Protein AF-A0A7V5Q9L5-F1 (afdb_monomer_lite)

Sequence (165 aa):
MPVMIYGWPGRGAGRCRFNQEMNCSEQLILVLPEDIAMTKPRIFFTSDTHFGDPNIIRIRKRPFDSIAEMDAAMIANWNSVVKTTDRVYHLGDFAHRDCFNGAEYLEKLNGEIHLIIGNHDDILMETAGHLFASTKSLRELDWQGRRFVLCHYPMRDWPNAVRGA

pLDDT: mean 74.07, std 21.63, range [25.0, 95.88]

Foldseek 3Di:
DAAEDAADDPDPDPDPDDDDDDDLADFDFDWDDDDPDPPDATETETEQLAQPDPCCCVVSVHPDPDSVRSLVVVLVVQPVPAAQDHEYEYQENNYALPDLCLVVSLVSGHYQYEYQYDPSCPNVCVRPVVVHPYYHQWDWDQDPNHIYIGHHDDPVDDPCPPVDD

Structure (mmCIF, N/CA/C/O backbone):
data_AF-A0A7V5Q9L5-F1
#
_entry.id   AF-A0A7V5Q9L5-F1
#
loop_
_atom_site.group_PDB
_atom_site.id
_atom_site.type_symbol
_atom_site.label_atom_id
_atom_site.label_alt_id
_atom_site.label_comp_id
_atom_site.label_asym_id
_atom_site.label_entity_id
_atom_site.label_seq_id
_atom_site.pdbx_PDB_ins_code
_atom_site.Cartn_x
_atom_site.Cartn_y
_atom_site.Cartn_z
_atom_site.occupancy
_atom_site.B_iso_or_equiv
_atom_site.auth_seq_id
_atom_site.auth_comp_id
_atom_site.auth_asym_id
_atom_site.auth_atom_id
_atom_site.pdbx_PDB_model_num
ATOM 1 N N . MET A 1 1 ? -4.712 -7.735 26.393 1.00 43.25 1 MET A N 1
ATOM 2 C CA . MET A 1 1 ? -3.389 -7.869 25.741 1.00 43.25 1 MET A CA 1
ATOM 3 C C . MET A 1 1 ? -3.491 -7.328 24.319 1.00 43.25 1 MET A C 1
ATOM 5 O O . MET A 1 1 ? -4.548 -7.536 23.725 1.00 43.25 1 MET A O 1
ATOM 9 N N . PRO A 1 2 ? -2.482 -6.603 23.806 1.00 40.72 2 PRO A N 1
ATOM 10 C CA . PRO A 1 2 ? -2.518 -6.037 22.459 1.00 40.72 2 PRO A CA 1
ATOM 11 C C . PRO A 1 2 ? -2.407 -7.120 21.373 1.00 40.72 2 PRO A C 1
ATOM 13 O O . PRO A 1 2 ? -1.774 -8.154 21.584 1.00 40.72 2 PRO A O 1
ATOM 16 N N . VAL A 1 3 ? -3.031 -6.881 20.220 1.00 56.16 3 VAL A N 1
ATOM 17 C CA . VAL A 1 3 ? -2.927 -7.713 19.014 1.00 56.16 3 VAL A CA 1
ATOM 18 C C . VAL A 1 3 ? -1.863 -7.113 18.100 1.00 56.16 3 VAL A C 1
ATOM 20 O O . VAL A 1 3 ? -1.956 -5.956 17.698 1.00 56.16 3 VAL A O 1
ATOM 23 N N . MET A 1 4 ? -0.849 -7.903 17.773 1.00 53.12 4 MET A N 1
ATOM 24 C CA . MET A 1 4 ? 0.221 -7.492 16.867 1.00 53.12 4 MET A CA 1
ATOM 25 C C . MET A 1 4 ? -0.121 -7.897 15.434 1.00 53.12 4 MET A C 1
ATOM 27 O O . MET A 1 4 ? -0.439 -9.066 15.205 1.00 53.12 4 MET A O 1
ATOM 31 N N . ILE A 1 5 ? -0.024 -6.964 14.484 1.00 59.19 5 ILE A N 1
ATOM 32 C CA . ILE A 1 5 ? -0.163 -7.251 13.050 1.00 59.19 5 ILE A CA 1
ATOM 33 C C . ILE A 1 5 ? 1.136 -6.836 12.358 1.00 59.19 5 ILE A C 1
ATOM 35 O O . ILE A 1 5 ? 1.610 -5.714 12.549 1.00 59.19 5 ILE A O 1
ATOM 39 N N . TYR A 1 6 ? 1.705 -7.761 11.585 1.00 49.75 6 TYR A N 1
ATOM 40 C CA . TYR A 1 6 ? 2.960 -7.583 10.860 1.00 49.75 6 TYR A CA 1
ATOM 41 C C . TYR A 1 6 ? 2.749 -7.832 9.375 1.00 49.75 6 TYR A C 1
ATOM 43 O O . TYR A 1 6 ? 1.922 -8.677 9.029 1.00 49.75 6 TYR A O 1
ATOM 51 N N . GLY A 1 7 ? 3.503 -7.125 8.532 1.00 48.16 7 GLY A N 1
ATOM 52 C CA . GLY A 1 7 ? 3.449 -7.336 7.087 1.00 48.16 7 GLY A CA 1
ATOM 53 C C . GLY A 1 7 ? 4.187 -8.605 6.659 1.00 48.16 7 GLY A C 1
ATOM 54 O O . GLY A 1 7 ? 3.638 -9.467 5.976 1.00 48.16 7 GLY A O 1
ATOM 55 N N . TRP A 1 8 ? 5.389 -8.817 7.205 1.00 39.81 8 TRP A N 1
ATOM 56 C CA . TRP A 1 8 ? 6.216 -9.970 6.854 1.00 39.81 8 TRP A CA 1
ATOM 57 C C . TRP A 1 8 ? 6.149 -11.095 7.910 1.00 39.81 8 TRP A C 1
ATOM 59 O O . TRP A 1 8 ? 6.545 -10.897 9.064 1.00 39.81 8 TRP A O 1
ATOM 69 N N . PRO A 1 9 ? 5.729 -12.328 7.558 1.00 42.84 9 PRO A N 1
ATOM 70 C CA . PRO A 1 9 ? 5.977 -13.499 8.393 1.00 42.84 9 PRO A CA 1
ATOM 71 C C . PRO A 1 9 ? 7.446 -13.939 8.254 1.00 42.84 9 PRO A C 1
ATOM 73 O O . PRO A 1 9 ? 7.805 -14.677 7.334 1.00 42.84 9 PRO A O 1
ATOM 76 N N . GLY A 1 10 ? 8.320 -13.492 9.157 1.00 36.84 10 GLY A N 1
ATOM 77 C CA . GLY A 1 10 ? 9.705 -13.970 9.242 1.00 36.84 10 GLY A CA 1
ATOM 78 C C . GLY A 1 10 ? 9.812 -15.503 9.343 1.00 36.84 10 GLY A C 1
ATOM 79 O O . GLY A 1 10 ? 8.873 -16.195 9.761 1.00 36.84 10 GLY A O 1
ATOM 80 N N . ARG A 1 11 ? 10.972 -16.079 8.979 1.00 34.88 11 ARG A N 1
ATOM 81 C CA . ARG A 1 11 ? 11.217 -17.530 9.120 1.00 34.88 11 ARG A CA 1
ATOM 82 C C . ARG A 1 11 ? 11.156 -17.925 10.602 1.00 34.88 11 ARG A C 1
ATOM 84 O O . ARG A 1 11 ? 12.067 -17.631 11.363 1.00 34.88 11 ARG A O 1
ATOM 91 N N . GLY A 1 12 ? 10.097 -18.633 11.001 1.00 35.50 12 GLY A N 1
ATOM 92 C CA . GLY A 1 12 ? 9.946 -19.181 12.358 1.00 35.50 12 GLY A CA 1
ATOM 93 C C . GLY A 1 12 ? 9.056 -18.371 13.312 1.00 35.50 12 GLY A C 1
ATOM 94 O O . GLY A 1 12 ? 9.014 -18.672 14.509 1.00 35.50 12 GLY A O 1
ATOM 95 N N . ALA A 1 13 ? 8.308 -17.377 12.824 1.00 33.78 13 ALA A N 1
ATOM 96 C CA . ALA A 1 13 ? 7.214 -16.796 13.597 1.00 33.78 13 ALA A CA 1
ATOM 97 C C . ALA A 1 13 ? 6.028 -17.779 13.620 1.00 33.78 13 ALA A C 1
ATOM 99 O O . ALA A 1 13 ? 5.477 -18.147 12.582 1.00 33.78 13 ALA A O 1
ATOM 100 N N . GLY A 1 14 ? 5.666 -18.258 14.814 1.00 28.20 14 GLY A N 1
ATOM 101 C CA . GLY A 1 14 ? 4.512 -19.131 15.010 1.00 28.20 14 GLY A CA 1
ATOM 102 C C . GLY A 1 14 ? 3.253 -18.508 14.406 1.00 28.20 14 GLY A C 1
ATOM 103 O O . GLY A 1 14 ? 2.974 -17.331 14.626 1.00 28.20 14 GLY A O 1
ATOM 104 N N . ARG A 1 15 ? 2.511 -19.312 13.635 1.00 28.17 15 ARG A N 1
ATOM 105 C CA . ARG A 1 15 ? 1.234 -18.935 13.018 1.00 28.17 15 ARG A CA 1
ATOM 106 C C . ARG A 1 15 ? 0.301 -18.387 14.098 1.00 28.17 15 ARG A C 1
ATOM 108 O O . ARG A 1 15 ? -0.227 -19.164 14.895 1.00 28.17 15 ARG A O 1
ATOM 115 N N . CYS A 1 16 ? 0.053 -17.080 14.106 1.00 27.91 16 CYS A N 1
ATOM 116 C CA . CYS A 1 16 ? -1.167 -16.574 14.722 1.00 27.91 16 CYS A CA 1
ATOM 117 C C . CYS A 1 16 ? -2.323 -17.080 13.858 1.00 27.91 16 CYS A C 1
ATOM 119 O O . CYS A 1 16 ? -2.578 -16.565 12.774 1.00 27.91 16 CYS A O 1
ATOM 121 N N . ARG A 1 17 ? -2.952 -18.170 14.311 1.00 27.09 17 ARG A N 1
ATOM 122 C CA . ARG A 1 17 ? -4.163 -18.724 13.711 1.00 27.09 17 ARG A CA 1
ATOM 123 C C . ARG A 1 17 ? -5.287 -17.702 13.872 1.00 27.09 17 ARG A C 1
ATOM 125 O O . ARG A 1 17 ? -5.889 -17.615 14.935 1.00 27.09 17 ARG A O 1
ATOM 132 N N . PHE A 1 18 ? -5.580 -16.975 12.805 1.00 30.48 18 PHE A N 1
ATOM 133 C CA . PHE A 1 18 ? -6.925 -16.501 12.508 1.00 30.48 18 PHE A CA 1
ATOM 134 C C . PHE A 1 18 ? -7.288 -17.088 11.138 1.00 30.48 18 PHE A C 1
ATOM 136 O O . PHE A 1 18 ? -6.470 -17.065 10.225 1.00 30.48 18 PHE A O 1
ATOM 143 N N . ASN A 1 19 ? -8.439 -17.764 11.074 1.00 25.72 19 ASN A N 1
ATOM 144 C CA . ASN A 1 19 ? -8.885 -18.665 10.004 1.00 25.72 19 ASN A CA 1
ATOM 145 C C . ASN A 1 19 ? -8.623 -18.160 8.571 1.00 25.72 19 ASN A C 1
ATOM 147 O O . ASN A 1 19 ? -9.413 -17.385 8.052 1.00 25.72 19 ASN A O 1
ATOM 151 N N . GLN A 1 20 ? -7.568 -18.658 7.928 1.00 26.45 20 GLN A N 1
ATOM 152 C CA . GLN A 1 20 ? -7.553 -19.414 6.664 1.00 26.45 20 GLN A CA 1
ATOM 153 C C . GLN A 1 20 ? -6.095 -19.577 6.213 1.00 26.45 20 GLN A C 1
ATOM 155 O O . GLN A 1 20 ? -5.201 -18.835 6.618 1.00 26.45 20 GLN A O 1
ATOM 160 N N . GLU A 1 21 ? -5.827 -20.649 5.481 1.00 25.00 21 GLU A N 1
ATOM 161 C CA . GLU A 1 21 ? -4.492 -21.034 5.035 1.00 25.00 21 GLU A CA 1
ATOM 162 C C . GLU A 1 21 ? -3.915 -19.962 4.098 1.00 25.00 21 GLU A C 1
ATOM 164 O O . GLU A 1 21 ? -4.547 -19.580 3.122 1.00 25.00 21 GLU A O 1
ATOM 169 N N . MET A 1 22 ? -2.715 -19.453 4.403 1.00 35.06 22 MET A N 1
ATOM 170 C CA . MET A 1 22 ? -2.010 -18.499 3.543 1.00 35.06 22 MET A CA 1
ATOM 171 C C . MET A 1 22 ? -1.623 -19.176 2.223 1.00 35.06 22 MET A C 1
ATOM 173 O O . MET A 1 22 ? -0.592 -19.849 2.159 1.00 35.06 22 MET A O 1
ATOM 177 N N . ASN A 1 23 ? -2.409 -18.965 1.171 1.00 27.20 23 ASN A N 1
ATOM 178 C CA . ASN A 1 23 ? -1.967 -19.189 -0.198 1.00 27.20 23 ASN A CA 1
ATOM 179 C C . ASN A 1 23 ? -1.511 -17.861 -0.808 1.00 27.20 23 ASN A C 1
ATOM 181 O O . ASN A 1 23 ? -2.179 -16.839 -0.710 1.00 27.20 23 ASN A O 1
ATOM 185 N N . CYS A 1 24 ? -0.351 -17.890 -1.466 1.00 35.25 24 CYS A N 1
ATOM 186 C CA . CYS A 1 24 ? 0.328 -16.734 -2.069 1.00 35.25 24 CYS A CA 1
ATOM 187 C C . CYS A 1 24 ? -0.451 -16.075 -3.236 1.00 35.25 24 CYS A C 1
ATOM 189 O O . CYS A 1 24 ? 0.031 -15.127 -3.851 1.00 35.25 24 CYS A O 1
ATOM 191 N N . SER A 1 25 ? -1.641 -16.595 -3.544 1.00 32.69 25 SER A N 1
ATOM 192 C CA . SER A 1 25 ? -2.570 -16.156 -4.585 1.00 32.69 25 SER A CA 1
ATOM 193 C C . SER A 1 25 ? -3.676 -15.223 -4.081 1.00 32.69 25 SER A C 1
ATOM 195 O O . SER A 1 25 ? -4.381 -14.647 -4.901 1.00 32.69 25 SER A O 1
ATOM 197 N N . GLU A 1 26 ? -3.848 -15.067 -2.767 1.00 36.44 26 GLU A N 1
ATOM 198 C CA . GLU A 1 26 ? -4.943 -14.286 -2.187 1.00 36.44 26 GLU A CA 1
ATOM 199 C C . GLU A 1 26 ? -4.365 -13.200 -1.275 1.00 36.44 26 GLU A C 1
ATOM 201 O O . GLU A 1 26 ? -3.768 -13.480 -0.235 1.00 36.44 26 GLU A O 1
ATOM 206 N N . GLN A 1 27 ? -4.496 -11.934 -1.680 1.00 45.12 27 GLN A N 1
ATOM 207 C CA . GLN A 1 27 ? -4.196 -10.814 -0.793 1.00 45.12 27 GLN A CA 1
ATOM 208 C C . GLN A 1 27 ? -5.185 -10.841 0.371 1.00 45.12 27 GLN A C 1
ATOM 210 O O . GLN A 1 27 ? -6.388 -10.661 0.185 1.00 45.12 27 GLN A O 1
ATOM 215 N N . LEU A 1 28 ? -4.677 -11.078 1.578 1.00 42.84 28 LEU A N 1
ATOM 216 C CA . LEU A 1 28 ? -5.506 -11.137 2.769 1.00 42.84 28 LEU A CA 1
ATOM 217 C C . LEU A 1 28 ? -5.887 -9.709 3.178 1.00 42.84 28 LEU A C 1
ATOM 219 O O . LEU A 1 28 ? -5.085 -8.972 3.749 1.00 42.84 28 LEU A O 1
ATOM 223 N N . ILE A 1 29 ? -7.119 -9.314 2.880 1.00 46.94 29 ILE A N 1
ATOM 224 C CA . ILE A 1 29 ? -7.750 -8.156 3.503 1.00 46.94 29 ILE A CA 1
ATOM 225 C C . ILE A 1 29 ? -8.364 -8.651 4.814 1.00 46.94 29 ILE A C 1
ATOM 227 O O . ILE A 1 29 ? -9.403 -9.313 4.825 1.00 46.94 29 ILE A O 1
ATOM 231 N N . LEU A 1 30 ? -7.702 -8.370 5.938 1.00 50.09 30 LEU A N 1
ATOM 232 C CA . LEU A 1 30 ? -8.224 -8.752 7.250 1.00 50.09 30 LEU A CA 1
ATOM 233 C C . LEU A 1 30 ? -9.397 -7.843 7.631 1.00 50.09 30 LEU A C 1
ATOM 235 O O . LEU A 1 30 ? -9.211 -6.655 7.891 1.00 50.09 30 LEU A O 1
ATOM 239 N N . VAL A 1 31 ? -10.596 -8.425 7.694 1.00 49.81 31 VAL A N 1
ATOM 240 C CA . VAL A 1 31 ? -11.799 -7.806 8.264 1.00 49.81 31 VAL A CA 1
ATOM 241 C C . VAL A 1 31 ? -11.912 -8.234 9.721 1.00 49.81 31 VAL A C 1
ATOM 243 O O . VAL A 1 31 ? -12.037 -9.423 10.011 1.00 49.81 31 VAL A O 1
ATOM 246 N N . LEU A 1 32 ? -11.900 -7.281 10.652 1.00 52.03 32 LEU A N 1
ATOM 247 C CA . LEU A 1 32 ? -12.317 -7.557 12.028 1.00 52.03 32 LEU A CA 1
ATOM 248 C C . LEU A 1 32 ? -13.852 -7.691 12.043 1.00 52.03 32 LEU A C 1
ATOM 250 O O . LEU A 1 32 ? -14.525 -6.749 11.615 1.00 52.03 32 LEU A O 1
ATOM 254 N N . PRO A 1 33 ? -14.421 -8.843 12.448 1.00 49.09 33 PRO A N 1
ATOM 255 C CA . PRO A 1 33 ? -15.844 -9.079 12.278 1.00 49.09 33 PRO A CA 1
ATOM 256 C C . PRO A 1 33 ? -16.692 -8.365 13.341 1.00 49.09 33 PRO A C 1
ATOM 258 O O . PRO A 1 33 ? -16.288 -8.210 14.491 1.00 49.09 33 PRO A O 1
ATOM 261 N N . GLU A 1 34 ? -17.910 -8.046 12.890 1.00 53.06 34 GLU A N 1
ATOM 262 C CA . GLU A 1 34 ? -19.138 -7.714 13.629 1.00 53.06 34 GLU A CA 1
ATOM 263 C C . GLU A 1 34 ? -19.379 -6.236 13.991 1.00 53.06 34 GLU A C 1
ATOM 265 O O . GLU A 1 34 ? -19.281 -5.817 15.137 1.00 53.06 34 GLU A O 1
ATOM 270 N N . ASP A 1 35 ? -19.838 -5.470 12.995 1.00 44.91 35 ASP A N 1
ATOM 271 C CA . ASP A 1 35 ? -20.868 -4.443 13.192 1.00 44.91 35 ASP A CA 1
ATOM 272 C C . ASP A 1 35 ? -22.011 -4.744 12.200 1.00 44.91 35 ASP A C 1
ATOM 274 O O . ASP A 1 35 ? -21.888 -4.539 10.993 1.00 44.91 35 ASP A O 1
ATOM 278 N N . ILE A 1 36 ? -23.145 -5.238 12.712 1.00 50.50 36 ILE A N 1
ATOM 279 C CA . ILE A 1 36 ? -24.389 -5.552 11.967 1.00 50.50 36 ILE A CA 1
ATOM 280 C C . ILE A 1 36 ? -25.108 -4.268 11.471 1.00 50.50 36 ILE A C 1
ATOM 282 O O . ILE A 1 36 ? -26.246 -4.285 11.013 1.00 50.50 36 ILE A O 1
ATOM 286 N N . ALA A 1 37 ? -24.421 -3.127 11.460 1.00 47.50 37 ALA A N 1
ATOM 287 C CA . ALA A 1 37 ? -24.871 -1.919 10.788 1.00 47.50 37 ALA A CA 1
ATOM 288 C C . ALA A 1 37 ? -23.819 -1.505 9.754 1.00 47.50 37 ALA A C 1
ATOM 290 O O . ALA A 1 37 ? -22.740 -1.033 10.102 1.00 47.50 37 ALA A O 1
ATOM 291 N N . MET A 1 38 ? -24.157 -1.638 8.468 1.00 52.75 38 MET A N 1
ATOM 292 C CA . MET A 1 38 ? -23.347 -1.239 7.303 1.00 52.75 38 MET A CA 1
ATOM 293 C C . MET A 1 38 ? -23.050 0.281 7.211 1.00 52.75 38 MET A C 1
ATOM 295 O O . MET A 1 38 ? -22.782 0.790 6.123 1.00 52.75 38 MET A O 1
ATOM 299 N N . THR A 1 39 ? -23.125 1.021 8.319 1.00 57.91 39 THR A N 1
ATOM 300 C CA . THR A 1 39 ? -23.036 2.486 8.395 1.00 57.91 39 THR A CA 1
ATOM 301 C C . THR A 1 39 ? -21.755 2.999 9.049 1.00 57.91 39 THR A C 1
ATOM 303 O O . THR A 1 39 ? -21.507 4.203 9.000 1.00 57.91 39 THR A O 1
ATOM 306 N N . LYS A 1 40 ? -20.923 2.131 9.642 1.00 67.00 40 LYS A N 1
ATOM 307 C CA . LYS A 1 40 ? -19.630 2.534 10.212 1.00 67.00 40 LYS A CA 1
ATOM 308 C C . LYS A 1 40 ? -18.459 2.176 9.287 1.00 67.00 40 LYS A C 1
ATOM 310 O O . LYS A 1 40 ? -18.436 1.060 8.766 1.00 67.00 40 LYS A O 1
ATOM 315 N N . PRO A 1 41 ? -17.481 3.087 9.119 1.00 76.56 41 PRO A N 1
ATOM 316 C CA . PRO A 1 41 ? -16.214 2.794 8.456 1.00 76.56 41 PRO A CA 1
ATOM 317 C C . PRO A 1 41 ? -15.540 1.555 9.042 1.00 76.56 41 PRO A C 1
ATOM 319 O O . PRO A 1 41 ? -15.337 1.477 10.258 1.00 76.56 41 PRO A O 1
ATOM 322 N N . ARG A 1 42 ? -15.176 0.599 8.186 1.00 86.88 42 ARG A N 1
ATOM 323 C CA . ARG A 1 42 ? -14.399 -0.579 8.587 1.00 86.88 42 ARG A CA 1
ATOM 324 C C . ARG A 1 42 ? -12.908 -0.262 8.578 1.00 86.88 42 ARG A C 1
ATOM 326 O O . ARG A 1 42 ? -12.460 0.648 7.882 1.00 86.88 42 ARG A O 1
ATOM 333 N N . ILE A 1 43 ? -12.151 -1.037 9.352 1.00 87.50 43 ILE A N 1
ATOM 334 C CA . ILE A 1 43 ? -10.689 -1.013 9.334 1.00 87.50 43 ILE A CA 1
ATOM 335 C C . ILE A 1 43 ? -10.185 -2.299 8.695 1.00 87.50 43 ILE A C 1
ATOM 337 O O . ILE A 1 43 ? -10.577 -3.394 9.102 1.00 87.50 43 ILE A O 1
ATOM 341 N N . PHE A 1 44 ? -9.290 -2.134 7.730 1.00 87.69 44 PHE A N 1
ATOM 342 C CA . PHE A 1 44 ? -8.606 -3.208 7.037 1.00 87.69 44 PHE A CA 1
ATOM 343 C C . PHE A 1 44 ? -7.103 -3.149 7.273 1.00 87.69 44 PHE A C 1
ATOM 345 O O . PHE A 1 44 ? -6.524 -2.073 7.437 1.00 87.69 44 PHE A O 1
ATOM 352 N N . PHE A 1 45 ? -6.475 -4.319 7.237 1.00 88.19 45 PHE A N 1
ATOM 353 C CA . PHE A 1 45 ? -5.026 -4.467 7.294 1.00 88.19 45 PHE A CA 1
ATOM 354 C C . PHE A 1 45 ? -4.566 -5.313 6.115 1.00 88.19 45 PHE A C 1
ATOM 356 O O . PHE A 1 45 ? -5.191 -6.329 5.804 1.00 88.19 45 PHE A O 1
ATOM 363 N N . THR A 1 46 ? -3.484 -4.887 5.475 1.00 88.12 46 THR A N 1
ATOM 364 C CA . THR A 1 46 ? -2.831 -5.598 4.371 1.00 88.12 46 THR A CA 1
ATOM 365 C C . THR A 1 46 ? -1.366 -5.166 4.294 1.00 88.12 46 THR A C 1
ATOM 367 O O . THR A 1 46 ? -0.968 -4.256 5.021 1.00 88.12 46 THR A O 1
ATOM 370 N N . SER A 1 47 ? -0.543 -5.818 3.481 1.00 86.75 47 SER A N 1
ATOM 371 C CA . SER A 1 47 ? 0.890 -5.530 3.368 1.00 86.75 47 SER A CA 1
ATOM 372 C C . SER A 1 47 ? 1.480 -6.144 2.101 1.00 86.75 47 SER A C 1
ATOM 374 O O . SER A 1 47 ? 0.829 -6.975 1.462 1.00 86.75 47 SER A O 1
ATOM 376 N N . ASP A 1 48 ? 2.719 -5.765 1.770 1.00 86.06 48 ASP A N 1
ATOM 377 C CA . ASP A 1 48 ? 3.548 -6.437 0.761 1.00 86.06 48 ASP A CA 1
ATOM 378 C C . ASP A 1 48 ? 2.834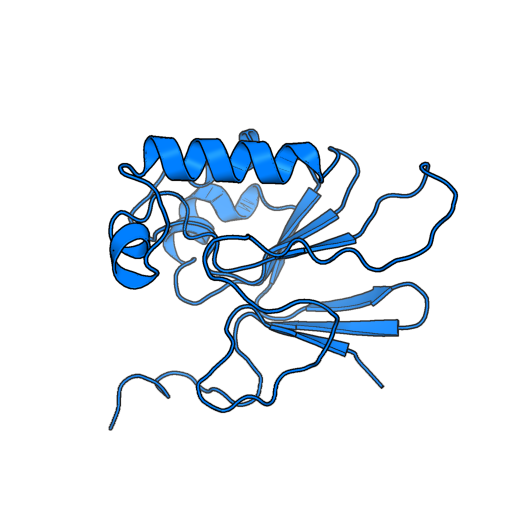 -6.593 -0.599 1.00 86.06 48 ASP A C 1
ATOM 380 O O . ASP A 1 48 ? 2.944 -7.616 -1.294 1.00 86.06 48 ASP A O 1
ATOM 384 N N . THR A 1 49 ? 2.056 -5.577 -0.999 1.00 87.38 49 THR A N 1
ATOM 385 C CA . THR A 1 49 ? 1.396 -5.543 -2.310 1.00 87.38 49 THR A CA 1
ATOM 386 C C . THR A 1 49 ? 2.436 -5.621 -3.423 1.00 87.38 49 THR A C 1
ATOM 388 O O . THR A 1 49 ? 2.244 -6.398 -4.365 1.00 87.38 49 THR A O 1
ATOM 391 N N . HIS A 1 50 ? 3.563 -4.911 -3.273 1.00 88.56 50 HIS A N 1
ATOM 392 C CA . HIS A 1 50 ? 4.626 -4.807 -4.276 1.00 88.56 50 HIS A CA 1
ATOM 393 C C . HIS A 1 50 ? 4.075 -4.460 -5.671 1.00 88.56 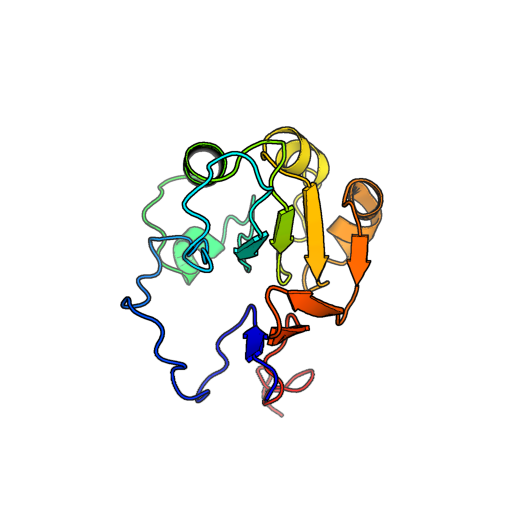50 HIS A C 1
ATOM 395 O O . HIS A 1 50 ? 4.387 -5.127 -6.661 1.00 88.56 50 HIS A O 1
ATOM 401 N N . PHE A 1 51 ? 3.216 -3.438 -5.751 1.00 89.31 51 PHE A N 1
ATOM 402 C CA . PHE A 1 51 ? 2.686 -2.962 -7.030 1.00 89.31 51 PHE A CA 1
ATOM 403 C C . PHE A 1 51 ? 3.819 -2.597 -7.989 1.00 89.31 51 PHE A C 1
ATOM 405 O O . PHE A 1 51 ? 4.807 -1.972 -7.589 1.00 89.31 51 PHE A O 1
ATOM 412 N N . GLY A 1 52 ? 3.688 -2.993 -9.253 1.00 87.69 52 GLY A N 1
ATOM 413 C CA . GLY A 1 52 ? 4.701 -2.694 -10.260 1.00 87.69 52 GLY A CA 1
ATOM 414 C C . GLY A 1 52 ? 5.997 -3.515 -10.163 1.00 87.69 52 GLY A C 1
ATOM 415 O O . GLY A 1 52 ? 6.945 -3.200 -10.877 1.00 87.69 52 GLY A O 1
ATOM 416 N N . ASP A 1 53 ? 6.087 -4.540 -9.302 1.00 87.56 53 ASP A N 1
ATOM 417 C CA . ASP A 1 53 ? 7.297 -5.366 -9.175 1.00 87.56 53 ASP A CA 1
ATOM 418 C C . ASP A 1 53 ? 7.335 -6.495 -10.236 1.00 87.56 53 ASP A C 1
ATOM 420 O O . ASP A 1 53 ? 6.574 -7.462 -10.133 1.00 87.56 53 ASP A O 1
ATOM 424 N N . PRO A 1 54 ? 8.241 -6.460 -11.236 1.00 82.94 54 PRO A N 1
ATOM 425 C CA . PRO A 1 54 ? 8.377 -7.541 -12.219 1.00 82.94 54 PRO A CA 1
ATOM 426 C C . PRO A 1 54 ? 8.857 -8.861 -11.604 1.00 82.94 54 PRO A C 1
ATOM 428 O O . PRO A 1 54 ? 8.562 -9.947 -12.107 1.00 82.94 54 PRO A O 1
ATOM 431 N N . ASN A 1 55 ? 9.644 -8.789 -10.533 1.00 84.56 55 ASN A N 1
ATOM 432 C CA . ASN A 1 55 ? 10.267 -9.951 -9.921 1.00 84.56 55 ASN A CA 1
ATOM 433 C C . ASN A 1 55 ? 9.308 -10.684 -8.985 1.00 84.56 55 ASN A C 1
ATOM 435 O O . ASN A 1 55 ? 9.454 -11.901 -8.821 1.00 84.56 55 ASN A O 1
ATOM 439 N N . ILE A 1 56 ? 8.325 -9.990 -8.398 1.00 83.69 56 ILE A N 1
ATOM 440 C CA . ILE A 1 56 ? 7.417 -10.589 -7.413 1.00 83.69 56 ILE A CA 1
ATOM 441 C C . ILE A 1 56 ? 6.580 -11.719 -8.014 1.00 83.69 56 ILE A C 1
ATOM 443 O O . ILE A 1 56 ? 6.379 -12.732 -7.345 1.00 83.69 56 ILE A O 1
ATOM 447 N N . ILE A 1 57 ? 6.183 -11.608 -9.288 1.00 80.31 57 ILE A N 1
ATOM 448 C CA . ILE A 1 57 ? 5.444 -12.656 -10.008 1.00 80.31 57 ILE A CA 1
ATOM 449 C C . ILE A 1 57 ? 6.221 -13.973 -9.952 1.00 80.31 57 ILE A C 1
ATOM 451 O O . ILE A 1 57 ? 5.701 -14.994 -9.504 1.00 80.31 57 ILE A O 1
ATOM 455 N N . ARG A 1 58 ? 7.511 -13.937 -10.300 1.00 81.94 58 ARG A N 1
ATOM 456 C CA . ARG A 1 58 ? 8.383 -15.118 -10.293 1.00 81.94 58 ARG A CA 1
ATOM 457 C C . ARG A 1 58 ? 8.745 -15.572 -8.879 1.00 81.94 58 ARG A C 1
ATOM 459 O O . ARG A 1 58 ? 8.677 -16.762 -8.584 1.00 81.94 58 ARG A O 1
ATOM 466 N N . ILE A 1 59 ? 9.160 -14.646 -8.011 1.00 79.31 59 ILE A N 1
ATOM 467 C CA . ILE A 1 59 ? 9.678 -14.961 -6.667 1.00 79.31 59 ILE A CA 1
ATOM 468 C C . ILE A 1 59 ? 8.574 -15.535 -5.776 1.00 79.31 59 ILE A C 1
ATOM 470 O O . ILE A 1 59 ? 8.810 -16.483 -5.026 1.00 79.31 59 ILE A O 1
ATOM 474 N N . ARG A 1 60 ? 7.366 -14.974 -5.861 1.00 75.00 60 ARG A N 1
ATOM 475 C CA . ARG A 1 60 ? 6.203 -15.394 -5.070 1.00 75.00 60 ARG A CA 1
ATOM 476 C C . ARG A 1 60 ? 5.283 -16.356 -5.816 1.00 75.00 60 ARG A C 1
ATOM 478 O O . ARG A 1 60 ? 4.325 -16.834 -5.224 1.00 75.00 60 ARG A O 1
ATOM 485 N N . LYS A 1 61 ? 5.606 -16.693 -7.071 1.00 80.25 61 LYS A N 1
ATOM 486 C CA . LYS A 1 61 ? 4.801 -17.565 -7.939 1.00 80.25 61 LYS A CA 1
ATOM 487 C C . LYS A 1 61 ? 3.353 -17.074 -8.051 1.00 80.25 61 LYS A C 1
ATOM 489 O O . LYS A 1 61 ? 2.420 -17.869 -7.937 1.00 80.25 61 LYS A O 1
ATOM 494 N N . ARG A 1 62 ? 3.167 -15.760 -8.222 1.00 79.88 62 ARG A N 1
ATOM 495 C CA . ARG A 1 62 ? 1.830 -15.197 -8.448 1.00 79.88 62 ARG A CA 1
ATOM 496 C C . ARG A 1 62 ? 1.333 -15.658 -9.828 1.00 79.88 62 ARG A C 1
ATOM 498 O O . ARG A 1 62 ? 2.140 -15.705 -10.756 1.00 79.88 62 ARG A O 1
ATOM 505 N N . PRO A 1 63 ? 0.048 -16.009 -9.975 1.00 85.88 63 PRO A N 1
ATOM 506 C CA . PRO A 1 63 ? -0.491 -16.589 -11.203 1.00 85.88 63 PRO A CA 1
ATOM 507 C C . PRO A 1 63 ? -0.834 -15.502 -12.238 1.00 85.88 63 PRO A C 1
ATOM 509 O O . PRO A 1 63 ? -1.982 -15.391 -12.647 1.00 85.88 63 PRO A O 1
ATOM 512 N N . PHE A 1 64 ? 0.145 -14.678 -12.616 1.00 85.44 64 PHE A N 1
ATOM 513 C CA . PHE A 1 64 ? -0.026 -13.605 -13.599 1.00 85.44 64 PHE A CA 1
ATOM 514 C C . PHE A 1 64 ? 1.087 -13.661 -14.634 1.00 85.44 64 PHE A C 1
ATOM 516 O O . PHE A 1 64 ? 2.242 -13.910 -14.285 1.00 85.44 64 PHE A O 1
ATOM 523 N N . ASP A 1 65 ? 0.752 -13.372 -15.887 1.00 85.69 65 ASP A N 1
ATOM 524 C CA . ASP A 1 65 ? 1.725 -13.378 -16.980 1.00 85.69 65 ASP A CA 1
ATOM 525 C C . ASP A 1 65 ? 2.404 -12.010 -17.146 1.00 85.69 65 ASP A C 1
ATOM 527 O O . ASP A 1 65 ? 3.474 -11.899 -17.749 1.00 85.69 65 ASP A O 1
ATOM 531 N N . SER A 1 66 ? 1.808 -10.950 -16.587 1.00 89.62 66 SER A N 1
ATOM 532 C CA . SER A 1 66 ? 2.349 -9.591 -16.648 1.00 89.62 66 SER A CA 1
ATOM 533 C C . SER A 1 66 ? 2.062 -8.761 -15.395 1.00 89.62 66 SER A C 1
ATOM 535 O O . SER A 1 66 ? 1.118 -9.013 -14.648 1.00 89.62 66 SER A O 1
ATOM 537 N N . ILE A 1 67 ? 2.865 -7.711 -15.200 1.00 90.19 67 ILE A N 1
ATOM 538 C CA . ILE A 1 67 ? 2.675 -6.720 -14.130 1.00 90.19 6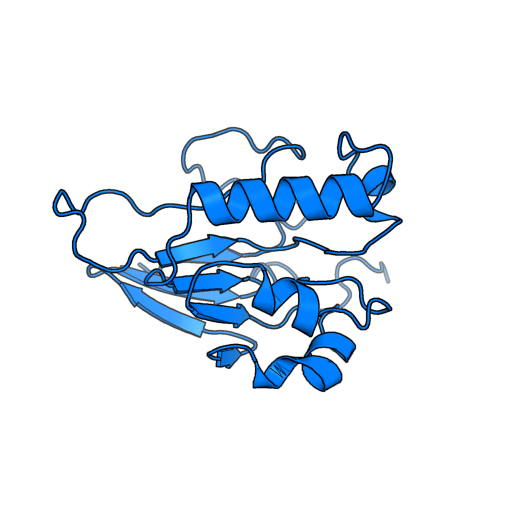7 ILE A CA 1
ATOM 539 C C . ILE A 1 67 ? 1.339 -5.993 -14.295 1.00 90.19 67 ILE A C 1
ATOM 541 O O . ILE A 1 67 ? 0.617 -5.813 -13.325 1.00 90.19 67 ILE A O 1
ATOM 545 N N . ALA A 1 68 ? 0.991 -5.609 -15.526 1.00 90.88 68 ALA A N 1
ATOM 546 C CA . ALA A 1 68 ? -0.246 -4.884 -15.802 1.00 90.88 68 ALA A CA 1
ATOM 547 C C . ALA A 1 68 ? -1.488 -5.709 -15.426 1.00 90.88 68 ALA A C 1
ATOM 549 O O . ALA A 1 68 ? -2.427 -5.174 -14.841 1.00 90.88 68 ALA A O 1
ATOM 550 N N . GLU A 1 69 ? -1.474 -7.010 -15.727 1.00 89.12 69 GLU A N 1
ATOM 551 C CA . GLU A 1 69 ? -2.533 -7.941 -15.330 1.00 89.12 69 GLU A CA 1
ATOM 552 C C . GLU A 1 69 ? -2.601 -8.101 -13.807 1.00 89.12 69 GLU A C 1
ATOM 554 O O . GLU A 1 69 ? -3.677 -7.968 -13.223 1.00 89.12 69 GLU A O 1
ATOM 559 N N . MET A 1 70 ? -1.451 -8.328 -13.163 1.00 89.62 70 MET A N 1
ATOM 560 C CA . MET A 1 70 ? -1.350 -8.455 -11.709 1.00 89.62 70 MET A CA 1
ATOM 561 C C . MET A 1 70 ? -1.908 -7.217 -11.001 1.00 89.62 70 MET A C 1
ATOM 563 O O . MET A 1 70 ? -2.783 -7.335 -10.143 1.00 89.62 70 MET A O 1
ATOM 567 N N . ASP A 1 71 ? -1.424 -6.032 -11.369 1.00 90.69 71 ASP A N 1
ATOM 568 C CA . ASP A 1 71 ? -1.817 -4.774 -10.745 1.00 90.69 71 ASP A CA 1
ATOM 569 C C . ASP A 1 71 ? -3.318 -4.515 -10.938 1.00 90.69 71 ASP A C 1
ATOM 571 O O . ASP A 1 71 ? -4.011 -4.165 -9.981 1.00 90.69 71 ASP A O 1
ATOM 575 N N . ALA A 1 72 ? -3.850 -4.743 -12.145 1.00 91.38 72 ALA A N 1
ATOM 576 C CA . ALA A 1 72 ? -5.275 -4.578 -12.427 1.00 91.38 72 ALA A CA 1
ATOM 577 C C . ALA A 1 72 ? -6.145 -5.532 -11.593 1.00 91.38 72 ALA A C 1
ATOM 579 O O . ALA A 1 72 ? -7.151 -5.104 -11.020 1.00 91.38 72 ALA A O 1
ATOM 580 N N . ALA A 1 73 ? -5.749 -6.803 -11.482 1.00 89.12 73 ALA A N 1
ATOM 581 C CA . ALA A 1 73 ? -6.459 -7.793 -10.678 1.00 89.12 73 ALA A CA 1
ATOM 582 C C . ALA A 1 73 ? -6.427 -7.443 -9.181 1.00 89.12 73 ALA A C 1
ATOM 584 O O . ALA A 1 73 ? -7.455 -7.500 -8.506 1.00 89.12 73 ALA A O 1
ATOM 585 N N . MET A 1 74 ? -5.271 -7.025 -8.661 1.00 89.75 74 MET A N 1
ATOM 586 C CA . MET A 1 74 ? -5.115 -6.610 -7.264 1.00 89.75 74 MET A CA 1
ATOM 587 C C . MET A 1 74 ? -5.956 -5.367 -6.935 1.00 89.75 74 MET A C 1
ATOM 589 O O . MET A 1 74 ? -6.643 -5.348 -5.913 1.00 89.75 74 MET A O 1
ATOM 593 N N . ILE A 1 75 ? -5.975 -4.359 -7.816 1.00 91.81 75 ILE A N 1
ATOM 594 C CA . ILE A 1 75 ? -6.823 -3.163 -7.664 1.00 91.81 75 ILE A CA 1
ATOM 595 C C . ILE A 1 75 ? -8.310 -3.544 -7.676 1.00 91.81 75 ILE A C 1
ATOM 597 O O . ILE A 1 75 ? -9.075 -3.080 -6.829 1.00 91.81 75 ILE A O 1
ATOM 601 N N . ALA A 1 76 ? -8.734 -4.404 -8.608 1.00 88.44 76 ALA A N 1
ATOM 602 C CA . ALA A 1 76 ? -10.121 -4.857 -8.686 1.00 88.44 76 ALA A CA 1
ATOM 603 C C . ALA A 1 76 ? -10.547 -5.599 -7.408 1.00 88.44 76 ALA A C 1
ATOM 605 O O . ALA A 1 76 ? -11.605 -5.310 -6.844 1.00 88.44 76 ALA A O 1
ATOM 606 N N . ASN A 1 77 ? -9.693 -6.496 -6.909 1.00 86.00 77 ASN A N 1
ATOM 607 C CA . ASN A 1 77 ? -9.933 -7.229 -5.669 1.00 86.00 77 ASN A CA 1
ATOM 608 C C . ASN A 1 77 ? -10.040 -6.283 -4.469 1.00 86.00 77 ASN A C 1
ATOM 610 O O . ASN A 1 77 ? -11.001 -6.380 -3.704 1.00 86.00 77 ASN A O 1
ATOM 614 N N . TRP A 1 78 ? -9.120 -5.324 -4.343 1.00 92.25 78 TRP A N 1
ATOM 615 C CA . TRP A 1 78 ? -9.167 -4.301 -3.300 1.00 92.25 78 TRP A CA 1
ATOM 616 C C . TRP A 1 78 ? -10.493 -3.538 -3.317 1.00 92.25 78 TRP A C 1
ATOM 618 O O . TRP A 1 78 ? -11.201 -3.478 -2.309 1.00 92.25 78 TRP A O 1
ATOM 628 N N . ASN A 1 79 ? -10.869 -3.004 -4.478 1.00 92.25 79 ASN A N 1
ATOM 629 C CA . ASN A 1 79 ? -12.057 -2.166 -4.624 1.00 92.25 79 ASN A CA 1
ATOM 630 C C . ASN A 1 79 ? -13.373 -2.946 -4.502 1.00 92.25 79 ASN A C 1
ATOM 632 O O . ASN A 1 79 ? -14.402 -2.345 -4.195 1.00 92.25 79 ASN A O 1
ATOM 636 N N . SER A 1 80 ? -13.356 -4.270 -4.692 1.00 88.88 80 SER A N 1
ATOM 637 C CA . SER A 1 80 ? -14.523 -5.127 -4.448 1.00 88.88 80 SER A CA 1
ATOM 638 C C . SER A 1 80 ? -14.877 -5.254 -2.959 1.00 88.88 80 SER A C 1
ATOM 640 O O . SER A 1 80 ? -16.029 -5.520 -2.614 1.00 88.88 80 SER A O 1
ATOM 642 N N . VAL A 1 81 ? -13.901 -5.030 -2.068 1.00 87.25 81 VAL A N 1
ATOM 643 C CA . VAL A 1 81 ? -14.049 -5.211 -0.616 1.00 87.25 81 VAL A CA 1
ATOM 644 C C . VAL A 1 81 ? -14.039 -3.879 0.133 1.00 87.25 81 VAL A C 1
ATOM 646 O O . VAL A 1 81 ? -14.852 -3.685 1.046 1.00 87.25 81 VAL A O 1
ATOM 649 N N . VAL A 1 82 ? -13.127 -2.974 -0.229 1.00 88.75 82 VAL A N 1
ATOM 650 C CA . VAL A 1 82 ? -12.886 -1.701 0.459 1.00 88.75 82 VAL A CA 1
ATOM 651 C C . VAL A 1 82 ? -13.752 -0.604 -0.151 1.00 88.75 82 VAL A C 1
ATOM 653 O O . VAL A 1 82 ? -13.724 -0.363 -1.359 1.00 88.75 82 VAL A O 1
ATOM 656 N N . LYS A 1 83 ? -14.525 0.085 0.692 1.00 90.31 83 LYS A N 1
ATOM 657 C CA . LYS A 1 83 ? -15.295 1.269 0.291 1.00 90.31 83 LYS A CA 1
ATOM 658 C C . LYS A 1 83 ? -14.459 2.530 0.475 1.00 90.31 83 LYS A C 1
ATOM 660 O O . LYS A 1 83 ? -13.559 2.572 1.305 1.00 90.31 83 LYS A O 1
ATOM 665 N N . THR A 1 84 ? -14.820 3.599 -0.226 1.00 93.25 84 THR A N 1
ATOM 666 C CA . THR A 1 84 ? -14.141 4.905 -0.129 1.00 93.25 84 THR A CA 1
ATOM 667 C C . THR A 1 84 ? -14.153 5.511 1.277 1.00 93.25 84 THR A C 1
ATOM 669 O O . THR A 1 84 ? -13.284 6.310 1.601 1.00 93.25 84 THR A O 1
ATOM 672 N N . THR A 1 85 ? -15.108 5.123 2.125 1.00 90.88 85 THR A N 1
ATOM 673 C CA . THR A 1 85 ? -15.210 5.565 3.524 1.00 90.88 85 THR A CA 1
ATOM 674 C C . THR A 1 85 ? -14.426 4.700 4.509 1.00 90.88 85 THR A C 1
ATOM 676 O O . THR A 1 85 ? -14.367 5.047 5.684 1.00 90.88 85 THR A O 1
ATOM 679 N N . ASP A 1 86 ? -13.921 3.541 4.082 1.00 89.56 86 ASP A N 1
ATOM 680 C CA . ASP A 1 86 ? -13.207 2.603 4.950 1.00 89.56 86 ASP A CA 1
ATOM 681 C C . ASP A 1 86 ? -11.748 3.052 5.150 1.00 89.56 86 ASP A C 1
ATOM 683 O O . ASP A 1 86 ? -11.201 3.802 4.344 1.00 89.56 86 ASP A O 1
ATOM 687 N N . ARG A 1 87 ? -11.101 2.584 6.222 1.00 92.25 87 ARG A N 1
ATOM 688 C CA . ARG A 1 87 ? -9.680 2.846 6.498 1.00 92.25 87 ARG A CA 1
ATOM 689 C C . ARG A 1 87 ? -8.848 1.615 6.214 1.00 92.25 87 ARG A C 1
ATOM 691 O O . ARG A 1 87 ? -9.208 0.517 6.645 1.00 92.25 87 ARG A O 1
ATOM 698 N N . VAL A 1 88 ? -7.699 1.803 5.578 1.00 93.31 88 VAL A N 1
ATOM 699 C CA . VAL A 1 88 ? -6.758 0.713 5.313 1.00 93.31 88 VAL A CA 1
ATOM 700 C C . VAL A 1 88 ? -5.399 1.042 5.902 1.00 93.31 88 VAL A C 1
ATOM 702 O O . VAL A 1 88 ? -4.813 2.070 5.587 1.00 93.31 88 VAL A O 1
ATOM 705 N N . TYR A 1 89 ? -4.882 0.157 6.747 1.00 93.50 89 TYR A N 1
ATOM 706 C CA . TYR A 1 89 ? -3.500 0.205 7.206 1.00 93.50 89 TYR A CA 1
ATOM 707 C C . TYR A 1 89 ? -2.659 -0.750 6.361 1.00 93.50 89 TYR A C 1
ATOM 709 O O . TYR A 1 89 ? -2.788 -1.970 6.481 1.00 93.50 89 TYR A O 1
ATOM 717 N N . HIS A 1 90 ? -1.799 -0.187 5.515 1.00 93.81 90 HIS A N 1
ATOM 718 C CA . HIS A 1 90 ? -0.854 -0.938 4.699 1.00 93.81 90 HIS A CA 1
ATOM 719 C C . HIS A 1 90 ? 0.469 -1.108 5.448 1.00 93.81 90 HIS A C 1
ATOM 721 O O . HIS A 1 90 ? 1.129 -0.118 5.758 1.00 93.81 90 HIS A O 1
ATOM 727 N N . LEU A 1 91 ? 0.876 -2.338 5.754 1.00 91.19 91 LEU A N 1
ATOM 728 C CA . LEU A 1 91 ? 2.043 -2.632 6.588 1.00 91.19 91 LEU A CA 1
ATOM 729 C C . LEU A 1 91 ? 3.336 -2.767 5.783 1.00 91.19 91 LEU A C 1
ATOM 731 O O . LEU A 1 91 ? 4.065 -3.741 5.946 1.00 91.19 91 LEU A O 1
ATOM 735 N N . GLY A 1 92 ? 3.608 -1.768 4.950 1.00 88.94 92 GLY A N 1
ATOM 736 C CA . GLY A 1 92 ? 4.863 -1.600 4.219 1.00 88.94 92 GLY A CA 1
ATOM 737 C C . GLY A 1 92 ? 4.947 -2.379 2.914 1.00 88.94 92 GLY A C 1
ATOM 738 O O . GLY A 1 92 ? 4.088 -3.214 2.626 1.00 88.94 92 GLY A O 1
ATOM 739 N N . ASP A 1 93 ? 5.973 -2.054 2.132 1.00 88.69 93 ASP A N 1
ATOM 740 C CA . ASP A 1 93 ? 6.280 -2.633 0.821 1.00 88.69 93 ASP A CA 1
ATOM 741 C C . ASP A 1 93 ? 5.095 -2.504 -0.158 1.00 88.69 93 ASP A C 1
ATOM 743 O O . ASP A 1 93 ? 4.591 -3.467 -0.749 1.00 88.69 93 ASP A O 1
ATOM 747 N N . PHE A 1 94 ? 4.609 -1.265 -0.296 1.00 90.62 94 PHE A N 1
ATOM 748 C CA . PHE A 1 94 ? 3.408 -0.955 -1.074 1.00 90.62 94 PHE A CA 1
ATOM 749 C C . PHE A 1 94 ? 3.651 -1.053 -2.588 1.00 90.62 94 PHE A C 1
ATOM 751 O O . PHE A 1 94 ? 2.917 -1.732 -3.312 1.00 90.62 94 PHE A O 1
ATOM 758 N N . ALA A 1 95 ? 4.708 -0.415 -3.081 1.00 88.69 95 ALA A N 1
ATOM 759 C CA . ALA A 1 95 ? 5.080 -0.426 -4.492 1.00 88.69 95 ALA A CA 1
ATOM 760 C C . ALA A 1 95 ? 6.558 -0.784 -4.652 1.00 88.69 95 ALA A C 1
ATOM 762 O O . ALA A 1 95 ? 7.360 -0.602 -3.737 1.00 88.69 95 ALA A O 1
ATOM 763 N N . HIS A 1 96 ? 6.922 -1.310 -5.820 1.00 85.00 96 HIS A N 1
ATOM 764 C CA . HIS A 1 96 ? 8.317 -1.561 -6.151 1.00 85.00 96 HIS A CA 1
ATOM 765 C C . HIS A 1 96 ? 9.117 -0.255 -6.110 1.00 85.00 96 HIS A C 1
ATOM 767 O O . HIS A 1 96 ? 8.662 0.770 -6.610 1.00 85.00 96 HIS A O 1
ATOM 773 N N . ARG A 1 97 ? 10.335 -0.309 -5.566 1.00 77.25 97 ARG A N 1
ATOM 774 C CA . ARG A 1 97 ? 11.194 0.865 -5.352 1.00 77.25 97 ARG A CA 1
ATOM 775 C C . ARG A 1 97 ? 11.455 1.679 -6.621 1.00 77.25 97 ARG A C 1
ATOM 777 O O . ARG A 1 97 ? 11.483 2.901 -6.569 1.00 77.25 97 ARG A O 1
ATOM 784 N N . ASP A 1 98 ? 11.610 1.000 -7.756 1.00 75.50 98 ASP A N 1
ATOM 785 C CA . ASP A 1 98 ? 11.860 1.648 -9.052 1.00 75.50 98 ASP A CA 1
ATOM 786 C C . ASP A 1 98 ? 10.562 2.036 -9.790 1.00 75.50 98 ASP A C 1
ATOM 788 O O . ASP A 1 98 ? 10.598 2.505 -10.927 1.00 75.50 98 ASP A O 1
ATOM 792 N N . CYS A 1 99 ? 9.400 1.810 -9.170 1.00 69.31 99 CYS A N 1
ATOM 793 C CA . CYS A 1 99 ? 8.107 2.191 -9.714 1.00 69.31 99 CYS A CA 1
ATOM 794 C C . CYS A 1 99 ? 7.727 3.591 -9.214 1.00 69.31 99 CYS A C 1
ATOM 796 O O . CYS A 1 99 ? 7.286 3.773 -8.081 1.00 69.31 99 CYS A O 1
ATOM 798 N N . PHE A 1 100 ? 7.849 4.590 -10.088 1.00 68.19 100 PHE A N 1
ATOM 799 C CA . PHE A 1 100 ? 7.464 5.978 -9.796 1.00 68.19 100 PHE A CA 1
ATOM 800 C C . PHE A 1 100 ? 5.940 6.202 -9.772 1.00 68.19 100 PHE A C 1
ATOM 802 O O . PHE A 1 100 ? 5.478 7.304 -9.485 1.00 68.19 100 PHE A O 1
ATOM 809 N N . ASN A 1 101 ? 5.144 5.159 -10.024 1.00 77.00 101 ASN A N 1
ATOM 810 C CA . ASN A 1 101 ? 3.689 5.246 -10.175 1.00 77.00 101 ASN A CA 1
ATOM 811 C C . ASN A 1 101 ? 2.931 5.092 -8.846 1.00 77.00 101 ASN A C 1
ATOM 813 O O . ASN A 1 101 ? 1.727 4.846 -8.851 1.00 77.00 101 ASN A O 1
ATOM 817 N N . GLY A 1 102 ? 3.603 5.227 -7.696 1.00 84.06 102 GLY A N 1
ATOM 818 C CA . GLY A 1 102 ? 2.979 5.099 -6.372 1.00 84.06 102 GLY A CA 1
ATOM 819 C C . GLY A 1 102 ? 1.703 5.938 -6.219 1.00 84.06 102 GLY A C 1
ATOM 820 O O . GLY A 1 102 ? 0.694 5.442 -5.721 1.00 84.06 102 GLY A O 1
ATOM 821 N N . ALA A 1 103 ? 1.724 7.173 -6.730 1.00 89.06 103 ALA A N 1
ATOM 822 C CA . ALA A 1 103 ? 0.563 8.060 -6.761 1.00 89.06 103 ALA A CA 1
ATOM 823 C C . ALA A 1 103 ? -0.588 7.504 -7.620 1.00 89.06 103 ALA A C 1
ATOM 825 O O . ALA A 1 103 ? -1.732 7.485 -7.172 1.00 89.06 103 ALA A O 1
ATOM 826 N N . GLU A 1 104 ? -0.288 6.973 -8.809 1.00 91.62 104 GLU A N 1
ATOM 827 C CA . GLU A 1 104 ? -1.302 6.409 -9.709 1.00 91.62 104 GLU A CA 1
ATOM 828 C C . GLU A 1 104 ? -2.006 5.187 -9.109 1.00 91.62 104 GLU A C 1
ATOM 830 O O . GLU A 1 104 ? -3.179 4.947 -9.394 1.00 91.62 104 GLU A O 1
ATOM 835 N N . TYR A 1 105 ? -1.300 4.385 -8.305 1.00 92.50 105 TYR A N 1
ATOM 836 C CA . TYR A 1 105 ? -1.932 3.281 -7.584 1.00 92.50 105 TYR A CA 1
ATOM 837 C C . TYR A 1 105 ? -2.863 3.808 -6.496 1.00 92.50 105 TYR A C 1
ATOM 839 O O . TYR A 1 105 ? -3.999 3.352 -6.415 1.00 92.50 105 TYR A O 1
ATOM 847 N N . LEU A 1 106 ? -2.428 4.790 -5.701 1.00 92.75 106 LEU A N 1
ATOM 848 C CA . LEU A 1 106 ? -3.257 5.366 -4.638 1.00 92.75 106 LEU A CA 1
ATOM 849 C C . LEU A 1 106 ? -4.556 5.974 -5.171 1.00 92.75 106 LEU A C 1
ATOM 851 O O . LEU A 1 106 ? -5.604 5.762 -4.572 1.00 92.75 106 LEU A O 1
ATOM 855 N N . GLU A 1 107 ? -4.517 6.651 -6.319 1.00 93.69 107 GLU A N 1
ATOM 856 C CA . GLU A 1 107 ? -5.715 7.213 -6.958 1.00 93.69 107 GLU A CA 1
ATOM 857 C C . GLU A 1 107 ? -6.737 6.149 -7.388 1.00 93.69 107 GLU A C 1
ATOM 859 O O . GLU A 1 107 ? -7.935 6.424 -7.460 1.00 93.69 107 GLU A O 1
ATOM 864 N N . LYS A 1 108 ? -6.278 4.926 -7.677 1.00 95.25 108 LYS A N 1
ATOM 865 C CA . LYS A 1 108 ? -7.129 3.816 -8.126 1.00 95.25 108 LYS A CA 1
ATOM 866 C C . LYS A 1 108 ? -7.686 2.983 -6.972 1.00 95.25 108 LYS A C 1
ATOM 868 O O . LYS A 1 108 ? -8.576 2.167 -7.216 1.00 95.25 108 LYS A O 1
ATOM 873 N N . LEU A 1 109 ? -7.172 3.135 -5.751 1.00 95.62 109 LEU A N 1
ATOM 874 C CA . LEU A 1 109 ? -7.556 2.320 -4.598 1.00 95.62 109 LEU A CA 1
ATOM 875 C C . LEU A 1 109 ? -8.592 3.037 -3.726 1.00 95.62 109 LEU A C 1
ATOM 877 O O . LEU A 1 109 ? -8.440 4.196 -3.354 1.00 95.62 109 LEU A O 1
ATOM 881 N N . ASN A 1 110 ? -9.640 2.313 -3.343 1.00 95.38 110 ASN A N 1
ATOM 882 C CA . ASN A 1 110 ? -10.642 2.813 -2.412 1.00 95.38 110 ASN A CA 1
ATOM 883 C C . ASN A 1 110 ? -10.105 2.887 -0.975 1.00 95.38 110 ASN A C 1
ATOM 885 O O . ASN A 1 110 ? -9.396 1.993 -0.513 1.00 95.38 110 ASN A O 1
ATOM 889 N N . GLY A 1 111 ? -10.579 3.886 -0.234 1.00 94.31 111 GLY A N 1
ATOM 890 C CA . GLY A 1 111 ? -10.402 4.004 1.212 1.00 94.31 111 GLY A CA 1
ATOM 891 C C . GLY A 1 111 ? -9.375 5.057 1.620 1.00 94.31 111 GLY A C 1
ATOM 892 O O . GLY A 1 111 ? -8.595 5.559 0.817 1.00 94.31 111 GLY A O 1
ATOM 893 N N . GLU A 1 112 ? -9.384 5.397 2.903 1.00 95.31 112 GLU A N 1
ATOM 894 C CA . GLU A 1 112 ? -8.378 6.248 3.533 1.00 95.31 112 GLU A CA 1
ATOM 895 C C . GLU A 1 112 ? -7.166 5.379 3.904 1.00 95.31 112 GLU A C 1
ATOM 897 O O . GLU A 1 112 ? -7.217 4.583 4.850 1.00 95.31 112 GLU A O 1
ATOM 902 N N . ILE A 1 113 ? -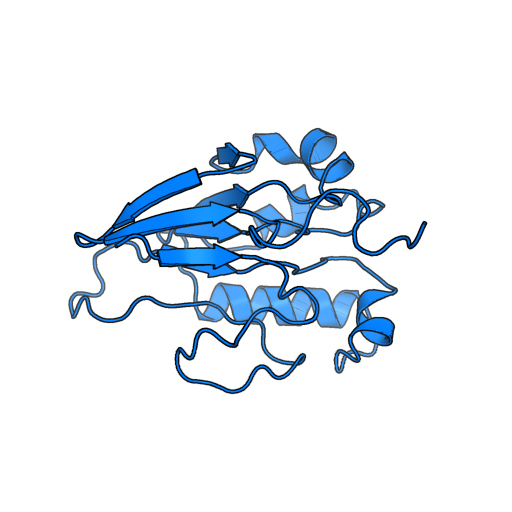6.086 5.482 3.123 1.00 95.88 113 ILE A N 1
ATOM 903 C CA . ILE A 1 113 ? -4.922 4.597 3.248 1.00 95.88 113 ILE A CA 1
ATOM 904 C C . ILE A 1 113 ? -3.865 5.225 4.163 1.00 95.88 113 ILE A C 1
ATOM 906 O O . ILE A 1 113 ? -3.355 6.319 3.918 1.00 95.88 113 ILE A O 1
ATOM 910 N N . HIS A 1 114 ? -3.493 4.489 5.206 1.00 95.56 114 HIS A N 1
ATOM 911 C CA . HIS A 1 114 ? -2.401 4.788 6.122 1.00 95.56 114 HIS A CA 1
ATOM 912 C C . HIS A 1 114 ? -1.247 3.812 5.876 1.00 95.56 114 HIS A C 1
ATOM 914 O O . HIS A 1 114 ? -1.443 2.597 5.920 1.00 95.56 114 HIS A O 1
ATOM 920 N N . LEU A 1 115 ? -0.034 4.322 5.682 1.00 95.88 115 LEU A N 1
ATOM 921 C CA . LEU A 1 115 ? 1.156 3.504 5.463 1.00 95.88 115 LEU A CA 1
ATOM 922 C C . LEU A 1 115 ? 1.942 3.312 6.763 1.00 95.88 115 LEU A C 1
ATOM 924 O O . LEU A 1 115 ? 2.312 4.281 7.439 1.00 95.88 115 LEU A O 1
ATOM 928 N N . ILE A 1 116 ? 2.247 2.056 7.082 1.00 94.25 116 ILE A N 1
ATOM 929 C CA . ILE A 1 116 ? 3.325 1.702 7.999 1.00 94.25 116 ILE A CA 1
ATOM 930 C C . ILE A 1 116 ? 4.571 1.408 7.170 1.00 94.25 116 ILE A C 1
ATOM 932 O O . ILE A 1 116 ? 4.591 0.427 6.444 1.00 94.25 116 ILE A O 1
ATOM 936 N N . ILE A 1 117 ? 5.576 2.275 7.246 1.00 91.94 117 ILE A N 1
ATOM 937 C CA . ILE A 1 117 ? 6.708 2.319 6.309 1.00 91.94 117 ILE A CA 1
ATOM 938 C C . ILE A 1 117 ? 7.538 1.025 6.398 1.00 91.94 117 ILE A C 1
ATOM 940 O O . ILE A 1 117 ? 8.047 0.693 7.474 1.00 91.94 117 ILE A O 1
ATOM 944 N N . GLY A 1 118 ? 7.678 0.326 5.269 1.00 87.12 118 GLY A N 1
ATOM 945 C CA . GLY A 1 118 ? 8.557 -0.829 5.075 1.00 87.12 118 GLY A CA 1
ATOM 946 C C . GLY A 1 118 ? 9.950 -0.457 4.564 1.00 87.12 118 GLY A C 1
ATOM 947 O O . GLY A 1 118 ? 10.266 0.719 4.370 1.00 87.12 118 GLY A O 1
ATOM 948 N N . ASN A 1 119 ? 10.828 -1.448 4.369 1.00 85.12 119 ASN A N 1
ATOM 949 C CA . ASN A 1 119 ? 12.195 -1.186 3.887 1.00 85.12 119 ASN A CA 1
ATOM 950 C C . ASN A 1 119 ? 12.276 -0.801 2.411 1.00 85.12 119 ASN A C 1
ATOM 952 O O . ASN A 1 119 ? 13.302 -0.249 2.012 1.00 85.12 119 ASN A O 1
ATOM 956 N N . HIS A 1 120 ? 11.261 -1.113 1.605 1.00 82.44 120 HIS A N 1
ATOM 957 C CA . HIS A 1 120 ? 11.262 -0.788 0.179 1.00 82.44 120 HIS A CA 1
ATOM 958 C C . HIS A 1 120 ? 10.461 0.473 -0.174 1.00 82.44 120 HIS A C 1
ATOM 960 O O . HIS A 1 120 ? 10.377 0.825 -1.347 1.00 82.44 120 HIS A O 1
ATOM 966 N N . ASP A 1 121 ? 9.929 1.186 0.821 1.00 87.38 121 ASP A N 1
ATOM 967 C CA . ASP A 1 121 ? 9.071 2.357 0.609 1.00 87.38 121 ASP A CA 1
ATOM 968 C C . ASP A 1 121 ? 9.842 3.696 0.544 1.00 87.38 121 ASP A C 1
ATOM 970 O O . ASP A 1 121 ? 9.227 4.757 0.582 1.00 87.38 121 ASP A O 1
ATOM 974 N N . ASP A 1 122 ? 11.175 3.705 0.460 1.00 86.44 122 ASP A N 1
ATOM 975 C CA . ASP A 1 122 ? 11.978 4.940 0.501 1.00 86.44 122 ASP A CA 1
ATOM 976 C C . ASP A 1 122 ? 11.665 5.901 -0.660 1.00 86.44 122 ASP A C 1
ATOM 978 O O . ASP A 1 122 ? 11.364 7.073 -0.427 1.00 86.44 122 ASP A O 1
ATOM 982 N N . ILE A 1 123 ? 11.641 5.396 -1.896 1.00 87.25 123 ILE A N 1
ATOM 983 C CA . ILE A 1 123 ? 11.277 6.191 -3.083 1.00 87.25 123 ILE A CA 1
ATOM 984 C C . ILE A 1 123 ? 9.783 6.539 -3.087 1.00 87.25 123 ILE A C 1
ATOM 986 O O . ILE A 1 123 ? 9.390 7.645 -3.471 1.00 87.25 123 ILE A O 1
ATOM 990 N N . LEU A 1 124 ? 8.933 5.626 -2.612 1.00 89.00 124 LEU A N 1
ATOM 991 C CA . LEU A 1 124 ? 7.498 5.872 -2.467 1.00 89.00 124 LEU A CA 1
ATOM 992 C C . LEU A 1 124 ? 7.231 7.039 -1.509 1.00 89.00 124 LEU A C 1
ATOM 994 O O . LEU A 1 124 ? 6.374 7.880 -1.774 1.00 89.00 124 LEU A O 1
ATOM 998 N N . MET A 1 125 ? 7.976 7.110 -0.407 1.00 90.88 125 MET A N 1
ATOM 999 C CA . MET A 1 125 ? 7.854 8.180 0.576 1.00 90.88 125 MET A CA 1
ATOM 1000 C C . MET A 1 125 ? 8.229 9.547 0.000 1.00 90.88 125 MET A C 1
ATOM 1002 O O . MET A 1 125 ? 7.563 10.531 0.322 1.00 90.88 125 MET A O 1
ATOM 1006 N N . GLU A 1 126 ? 9.243 9.610 -0.862 1.00 89.38 126 GLU A N 1
ATOM 1007 C CA . GLU A 1 126 ? 9.647 10.845 -1.542 1.00 89.38 126 GLU A CA 1
ATOM 1008 C C . GLU A 1 126 ? 8.611 11.296 -2.582 1.00 89.38 126 GLU A C 1
ATOM 1010 O O . GLU A 1 126 ? 8.245 12.468 -2.639 1.00 89.38 126 GLU A O 1
ATOM 1015 N N . THR A 1 127 ? 8.100 10.357 -3.377 1.00 88.81 127 THR A N 1
ATOM 1016 C CA . THR A 1 127 ? 7.255 10.658 -4.543 1.00 88.81 127 THR A CA 1
ATOM 1017 C C . THR A 1 127 ? 5.772 10.806 -4.205 1.00 88.81 127 THR A C 1
ATOM 1019 O O . THR A 1 127 ? 5.103 11.700 -4.720 1.00 88.81 127 THR A O 1
ATOM 1022 N N . ALA A 1 128 ? 5.248 9.956 -3.321 1.00 91.00 128 ALA A N 1
ATOM 1023 C CA . ALA A 1 128 ? 3.816 9.828 -3.045 1.00 91.00 128 ALA A CA 1
ATOM 1024 C C . ALA A 1 128 ? 3.479 9.762 -1.544 1.00 91.00 128 ALA A C 1
ATOM 1026 O O . ALA A 1 128 ? 2.309 9.660 -1.180 1.00 91.00 128 ALA A O 1
ATOM 1027 N N . GLY A 1 129 ? 4.467 9.866 -0.646 1.00 90.06 129 GLY A N 1
ATOM 1028 C CA . GLY A 1 129 ? 4.260 9.758 0.804 1.00 90.06 129 GLY A CA 1
ATOM 1029 C C . GLY A 1 129 ? 3.224 10.740 1.368 1.00 90.06 129 GLY A C 1
ATOM 1030 O O . GLY A 1 129 ? 2.518 10.416 2.320 1.00 90.06 129 GLY A O 1
ATOM 1031 N N . HIS A 1 130 ? 3.100 11.920 0.755 1.00 92.25 130 HIS A N 1
ATOM 1032 C CA . HIS A 1 130 ? 2.149 12.968 1.136 1.00 92.25 130 HIS A CA 1
ATOM 1033 C C . HIS A 1 130 ? 0.689 12.673 0.743 1.00 92.25 130 HIS A C 1
ATOM 1035 O O . HIS A 1 130 ? -0.208 13.363 1.221 1.00 92.25 130 HIS A O 1
ATOM 1041 N N . LEU A 1 131 ? 0.446 11.673 -0.113 1.00 94.44 131 LEU A N 1
ATOM 1042 C CA . LEU A 1 131 ? -0.896 11.261 -0.543 1.00 94.44 131 LEU A CA 1
ATOM 1043 C C . LEU A 1 131 ? -1.548 10.276 0.436 1.00 94.44 131 LEU A C 1
ATOM 1045 O O . LEU A 1 131 ? -2.769 10.135 0.451 1.00 94.44 131 LEU A O 1
ATOM 1049 N N . PHE A 1 132 ? -0.755 9.606 1.276 1.00 95.31 132 PHE A N 1
ATOM 1050 C CA . PHE A 1 132 ? -1.282 8.771 2.350 1.00 95.31 132 PHE A CA 1
ATOM 1051 C C . PHE A 1 132 ? -1.887 9.634 3.458 1.00 95.31 132 PHE A C 1
ATOM 1053 O O . PHE A 1 132 ? -1.325 10.655 3.854 1.00 95.31 132 PHE A O 1
ATOM 1060 N N . ALA A 1 133 ? -2.973 9.156 4.065 1.00 95.69 133 ALA A N 1
ATOM 1061 C CA . ALA A 1 133 ? -3.597 9.823 5.206 1.00 95.69 133 ALA A CA 1
ATOM 1062 C C . ALA A 1 133 ? -2.656 9.902 6.422 1.00 95.69 133 ALA A C 1
ATOM 1064 O O . ALA A 1 133 ? -2.721 10.830 7.229 1.00 95.69 133 ALA A O 1
ATOM 1065 N N . SER A 1 134 ? -1.752 8.928 6.567 1.00 95.69 134 SER A N 1
ATOM 1066 C CA . SER A 1 134 ? -0.609 9.038 7.474 1.00 95.69 134 SER A CA 1
ATOM 1067 C C . SER A 1 134 ? 0.504 8.072 7.097 1.00 95.69 134 SER A C 1
ATOM 1069 O O . SER A 1 134 ? 0.210 6.951 6.687 1.00 95.69 134 SER A O 1
ATOM 1071 N N . THR A 1 135 ? 1.749 8.438 7.388 1.00 95.06 135 THR A N 1
ATOM 1072 C CA . THR A 1 135 ? 2.917 7.558 7.269 1.00 95.06 135 THR A CA 1
ATOM 1073 C C . THR A 1 135 ? 3.623 7.444 8.626 1.00 95.06 135 THR A C 1
ATOM 1075 O O . THR A 1 135 ? 3.887 8.447 9.300 1.00 95.06 135 THR A O 1
ATOM 1078 N N . LYS A 1 136 ? 3.862 6.218 9.106 1.00 93.56 136 LYS A N 1
ATOM 1079 C CA . LYS A 1 136 ? 4.530 5.944 10.398 1.00 93.56 136 LYS A CA 1
ATOM 1080 C C . LYS A 1 136 ? 5.380 4.683 10.303 1.00 93.56 136 LYS A C 1
ATOM 1082 O O . LYS A 1 136 ? 5.023 3.777 9.583 1.00 93.56 136 LYS A O 1
ATOM 1087 N N . SER A 1 137 ? 6.459 4.560 11.068 1.00 88.31 137 SER A N 1
ATOM 1088 C CA . SER A 1 137 ? 7.204 3.285 11.145 1.00 88.31 137 SER A CA 1
ATOM 1089 C C . SER A 1 137 ? 6.572 2.286 12.125 1.00 88.31 137 SER A C 1
ATOM 1091 O O . SER A 1 137 ? 6.755 1.081 11.998 1.00 88.31 137 SER A O 1
ATOM 1093 N N . LEU A 1 138 ? 5.815 2.790 13.104 1.00 88.31 138 LEU A N 1
ATOM 1094 C CA . LEU A 1 138 ? 5.065 2.005 14.080 1.00 88.31 138 LEU A CA 1
ATOM 1095 C C . LEU A 1 138 ? 3.801 2.771 14.474 1.00 88.31 138 LEU A C 1
ATOM 1097 O O . LEU A 1 138 ? 3.835 3.996 14.639 1.00 88.31 138 LEU A O 1
ATOM 1101 N N . ARG A 1 139 ? 2.681 2.063 14.625 1.00 88.94 139 ARG A N 1
ATOM 1102 C CA . ARG A 1 139 ? 1.401 2.665 15.011 1.00 88.94 139 ARG A CA 1
ATOM 1103 C C . ARG A 1 139 ? 0.690 1.822 16.052 1.00 88.94 139 ARG A C 1
ATOM 1105 O O . ARG A 1 139 ? 0.443 0.646 15.831 1.00 88.94 139 ARG A O 1
ATOM 1112 N N . GLU A 1 140 ? 0.286 2.459 17.142 1.00 87.94 140 GLU A N 1
ATOM 1113 C CA . GLU A 1 140 ? -0.696 1.897 18.064 1.00 87.94 140 GLU A CA 1
ATOM 1114 C C . GLU A 1 140 ? -2.098 2.392 17.689 1.00 87.94 140 GLU A C 1
ATOM 1116 O O . GLU A 1 140 ? -2.286 3.553 17.311 1.00 87.94 140 GLU A O 1
ATOM 1121 N N . LEU A 1 141 ? -3.081 1.501 17.760 1.00 84.81 141 LEU A N 1
ATOM 1122 C CA . LEU A 1 141 ? -4.479 1.766 17.445 1.00 84.81 141 LEU A CA 1
ATOM 1123 C C . LEU A 1 141 ? -5.355 1.100 18.503 1.00 84.81 141 LEU A C 1
ATOM 1125 O O . LEU A 1 141 ? -5.266 -0.105 18.700 1.00 84.81 141 LEU A O 1
ATOM 1129 N N . ASP A 1 142 ? -6.244 1.853 19.138 1.00 82.94 142 ASP A N 1
ATOM 1130 C CA . ASP A 1 142 ? -7.307 1.277 19.958 1.00 82.94 142 ASP A CA 1
ATOM 1131 C C . ASP A 1 142 ? -8.582 1.173 19.102 1.00 82.94 142 ASP A C 1
ATOM 1133 O O . ASP A 1 142 ? -9.099 2.175 18.605 1.00 82.94 142 ASP A O 1
ATOM 1137 N N . TRP A 1 143 ? -9.081 -0.047 18.895 1.00 80.06 143 TRP A N 1
ATOM 1138 C CA . TRP A 1 143 ? -10.281 -0.321 18.105 1.00 80.06 143 TRP A CA 1
ATOM 1139 C C . TRP A 1 143 ? -11.157 -1.367 18.794 1.00 80.06 143 TRP A C 1
ATOM 1141 O O . TRP A 1 143 ? -10.676 -2.433 19.175 1.00 80.06 143 TRP A O 1
ATOM 1151 N N . GLN A 1 144 ? -12.444 -1.049 18.978 1.00 78.69 144 GLN A N 1
ATOM 1152 C CA . GLN A 1 144 ? -13.435 -1.921 19.634 1.00 78.69 144 GLN A CA 1
ATOM 1153 C C . GLN A 1 144 ? -12.944 -2.511 20.978 1.00 78.69 144 GLN A C 1
ATOM 1155 O O . GLN A 1 144 ? -13.092 -3.697 21.261 1.00 78.69 144 GLN A O 1
ATOM 1160 N N . GLY A 1 145 ? -12.305 -1.681 21.811 1.00 79.06 145 GLY A N 1
ATOM 1161 C CA . GLY A 1 145 ? -11.794 -2.099 23.124 1.00 79.06 145 GLY A CA 1
ATOM 1162 C C . GLY A 1 145 ? -10.542 -2.983 23.076 1.00 79.06 145 GLY A C 1
ATOM 1163 O O . GLY A 1 145 ? -10.128 -3.519 24.105 1.00 79.06 145 GLY A O 1
ATOM 1164 N N . ARG A 1 146 ? -9.917 -3.139 21.903 1.00 80.25 146 ARG A N 1
ATOM 1165 C CA . ARG A 1 146 ? -8.665 -3.878 21.716 1.00 80.25 146 ARG A CA 1
ATOM 1166 C C . ARG A 1 146 ? -7.577 -2.939 21.216 1.00 80.25 146 ARG A C 1
ATOM 1168 O O . ARG A 1 146 ? -7.802 -2.147 20.306 1.00 80.25 146 ARG A O 1
ATOM 1175 N N . ARG A 1 147 ? -6.382 -3.074 21.786 1.00 81.81 147 ARG A N 1
ATOM 1176 C CA . ARG A 1 147 ? -5.189 -2.379 21.305 1.00 81.81 147 ARG A CA 1
ATOM 1177 C C . ARG A 1 147 ? -4.518 -3.195 20.212 1.00 81.81 147 ARG A C 1
ATOM 1179 O O . ARG A 1 147 ? -4.287 -4.387 20.399 1.00 81.81 147 ARG A O 1
ATOM 1186 N N . PHE A 1 148 ? -4.171 -2.546 19.119 1.00 83.56 148 PHE A N 1
ATOM 1187 C CA . PHE A 1 148 ? -3.406 -3.079 18.008 1.00 83.56 148 PHE A CA 1
ATOM 1188 C C . PHE A 1 148 ? -2.085 -2.335 17.916 1.00 83.56 148 PHE A C 1
ATOM 1190 O O . PHE A 1 148 ? -2.046 -1.121 18.113 1.00 83.56 148 PHE A O 1
ATOM 1197 N N . VAL A 1 149 ? -1.013 -3.052 17.602 1.00 85.62 149 VA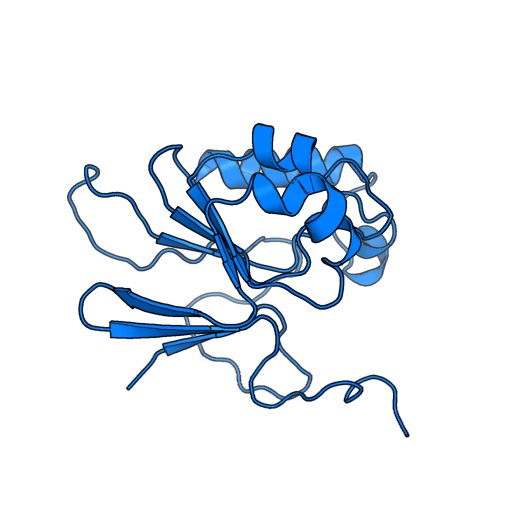L A N 1
ATOM 1198 C CA . VAL A 1 149 ? 0.270 -2.437 17.263 1.00 85.62 149 VAL A CA 1
ATOM 1199 C C . VAL A 1 149 ? 0.666 -2.928 15.882 1.00 85.62 149 VAL A C 1
ATOM 1201 O O . VAL A 1 149 ? 0.710 -4.132 15.618 1.00 85.62 149 VAL A O 1
ATOM 1204 N N . LEU A 1 150 ? 0.905 -1.966 15.005 1.00 86.00 150 LEU A N 1
ATOM 1205 C CA . LEU A 1 150 ? 1.166 -2.150 13.592 1.00 86.00 150 LEU A CA 1
ATOM 1206 C C . LEU A 1 150 ? 2.631 -1.826 13.330 1.00 86.00 150 LEU A C 1
ATOM 1208 O O . LEU A 1 150 ? 3.108 -0.746 13.692 1.00 86.00 150 LEU A O 1
ATOM 1212 N N . CYS A 1 151 ? 3.331 -2.768 12.713 1.00 85.56 151 CYS A N 1
ATOM 1213 C CA . CYS A 1 151 ? 4.738 -2.653 12.361 1.00 85.56 151 CYS A CA 1
ATOM 1214 C C . CYS A 1 151 ? 4.979 -3.461 11.087 1.00 85.56 151 CYS A C 1
ATOM 1216 O O . CYS A 1 151 ? 4.434 -4.553 10.952 1.00 85.56 151 CYS A O 1
ATOM 1218 N N . HIS A 1 152 ? 5.793 -2.951 10.165 1.00 83.62 152 HIS A N 1
ATOM 1219 C CA . HIS A 1 152 ? 6.165 -3.716 8.975 1.00 83.62 152 HIS A CA 1
ATOM 1220 C C . HIS A 1 152 ? 6.959 -4.978 9.366 1.00 83.62 152 HIS A C 1
ATOM 1222 O O . HIS A 1 152 ? 6.587 -6.097 9.007 1.00 83.62 152 HIS A O 1
ATOM 1228 N N . TYR A 1 153 ? 7.987 -4.810 10.205 1.00 77.69 153 TYR A N 1
ATOM 1229 C CA . TYR A 1 153 ? 8.801 -5.920 10.695 1.00 77.69 153 TYR A CA 1
ATOM 1230 C C . TYR A 1 153 ? 8.095 -6.700 11.809 1.00 77.69 153 TYR A C 1
ATOM 1232 O O . TYR A 1 153 ? 7.587 -6.085 12.757 1.00 77.69 153 TYR A O 1
ATOM 1240 N N . PRO A 1 154 ? 8.124 -8.042 11.785 1.00 70.50 154 PRO A N 1
ATOM 1241 C CA . PRO A 1 154 ? 7.769 -8.820 12.959 1.00 70.50 154 PRO A CA 1
ATOM 1242 C C . PRO A 1 154 ? 8.753 -8.494 14.086 1.00 70.50 154 PRO A C 1
ATOM 1244 O O . PRO A 1 154 ? 9.958 -8.466 13.868 1.00 70.50 154 PRO A O 1
ATOM 1247 N N . MET A 1 155 ? 8.274 -8.304 15.319 1.00 66.44 155 MET A N 1
ATOM 1248 C CA . MET A 1 155 ? 9.127 -7.953 16.478 1.00 66.44 155 MET A CA 1
ATOM 1249 C C . MET A 1 155 ? 10.180 -9.019 16.860 1.00 66.44 155 MET A C 1
ATOM 1251 O O . MET A 1 155 ? 10.889 -8.863 17.850 1.00 66.44 155 MET A O 1
ATOM 1255 N N . ARG A 1 156 ? 10.267 -10.124 16.111 1.00 63.50 156 ARG A N 1
ATOM 1256 C CA . ARG A 1 156 ? 11.316 -11.145 16.233 1.00 63.50 156 ARG A CA 1
ATOM 1257 C C . ARG A 1 156 ? 12.436 -10.976 15.193 1.00 63.50 156 ARG A C 1
ATOM 1259 O O . ARG A 1 156 ? 13.475 -11.611 15.344 1.00 63.50 156 ARG A O 1
ATOM 1266 N N . ASP A 1 157 ? 12.253 -10.109 14.202 1.00 55.12 157 ASP A N 1
ATOM 1267 C CA . ASP A 1 157 ? 13.255 -9.798 13.187 1.00 55.12 157 ASP A CA 1
ATOM 1268 C C . ASP A 1 157 ? 13.912 -8.440 13.475 1.00 55.12 157 ASP A C 1
ATOM 1270 O O . ASP A 1 157 ? 13.311 -7.530 14.047 1.00 55.12 157 ASP A O 1
ATOM 1274 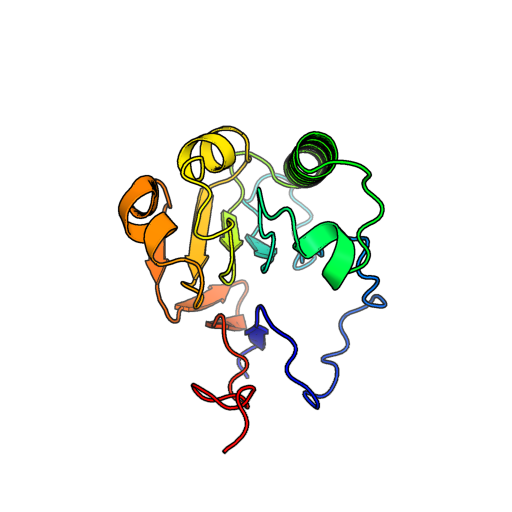N N . TRP A 1 158 ? 15.182 -8.318 13.097 1.00 56.28 158 TRP A N 1
ATOM 1275 C CA . TRP A 1 158 ? 16.010 -7.124 13.273 1.00 56.28 158 TRP A CA 1
ATOM 1276 C C . TRP A 1 158 ? 16.713 -6.775 11.950 1.00 56.28 158 TRP A C 1
ATOM 1278 O O . TRP A 1 158 ? 16.867 -7.651 11.089 1.00 56.28 158 TRP A O 1
ATOM 1288 N N . PRO A 1 159 ? 17.133 -5.511 11.740 1.00 48.59 159 PRO A N 1
ATOM 1289 C CA . PRO A 1 159 ? 17.751 -5.086 10.484 1.00 48.59 159 PRO A CA 1
ATOM 1290 C C . PRO A 1 159 ? 18.952 -5.970 10.110 1.00 48.59 159 PRO A C 1
ATOM 1292 O O . PRO A 1 159 ? 19.878 -6.111 10.900 1.00 48.59 159 PRO A O 1
ATOM 1295 N N . ASN A 1 160 ? 18.950 -6.532 8.894 1.00 51.97 160 ASN A N 1
ATOM 1296 C CA . ASN A 1 160 ? 19.927 -7.506 8.366 1.00 51.97 160 ASN A CA 1
ATOM 1297 C C . ASN A 1 160 ? 19.801 -8.968 8.838 1.00 51.97 160 ASN A C 1
ATOM 1299 O O . ASN A 1 160 ? 20.618 -9.787 8.419 1.00 51.97 160 ASN A O 1
ATOM 1303 N N . ALA A 1 161 ? 18.757 -9.355 9.578 1.00 55.81 161 ALA A N 1
ATOM 1304 C CA . ALA A 1 161 ? 18.557 -10.752 9.998 1.00 55.81 161 ALA A CA 1
ATOM 1305 C C . ALA A 1 161 ? 18.523 -11.768 8.829 1.00 55.81 161 ALA A C 1
ATOM 1307 O O . ALA A 1 161 ? 18.828 -12.946 9.006 1.00 55.81 161 ALA A O 1
ATOM 1308 N N . VAL A 1 162 ? 18.182 -11.316 7.617 1.00 50.88 162 VAL A N 1
ATOM 1309 C CA . VAL A 1 162 ? 18.106 -12.136 6.394 1.00 50.88 162 VAL A CA 1
ATOM 1310 C C . VAL A 1 162 ? 19.381 -12.131 5.547 1.00 50.88 162 VAL A C 1
ATOM 1312 O O . VAL A 1 162 ? 19.489 -12.962 4.648 1.00 50.88 162 VAL A O 1
ATOM 1315 N N . ARG A 1 163 ? 20.334 -11.219 5.794 1.00 46.72 163 ARG A N 1
ATOM 1316 C CA . ARG A 1 163 ? 21.523 -11.063 4.934 1.00 46.72 163 ARG A CA 1
ATOM 1317 C C . ARG A 1 163 ? 22.671 -12.019 5.264 1.00 46.72 163 ARG A C 1
ATOM 1319 O O . ARG A 1 163 ? 23.585 -12.113 4.457 1.00 46.72 163 ARG A O 1
ATOM 1326 N N . GLY A 1 164 ? 22.583 -12.782 6.357 1.00 41.84 164 GLY A N 1
ATOM 1327 C CA . GLY A 1 164 ? 23.708 -13.591 6.834 1.00 41.84 164 GLY A CA 1
ATOM 1328 C C . GLY A 1 164 ? 24.862 -12.701 7.311 1.00 41.84 164 GLY A C 1
ATOM 1329 O O . GLY A 1 164 ? 24.966 -11.544 6.910 1.00 41.84 164 GLY A O 1
ATOM 1330 N N . ALA A 1 165 ? 25.670 -13.210 8.238 1.00 35.09 165 ALA A N 1
ATOM 1331 C CA . ALA A 1 165 ? 26.910 -12.545 8.638 1.00 35.09 165 ALA A CA 1
ATOM 1332 C C . ALA A 1 165 ? 27.941 -12.581 7.501 1.00 35.09 165 ALA A C 1
ATOM 1334 O O . ALA A 1 165 ? 27.944 -13.594 6.761 1.00 35.09 165 ALA A O 1
#

Secondary structure (DSSP, 8-state):
-PEEEES---TT------SS---TTS---EEPP--SSTTSPPEEEE----BT-HHHHHHHT-S-SSHHHHHHHHHHHHHHH--TTSEEEE-S--B-TT-TTHHHHHHHS-SEEEEE--TT-HHHHHHTGGGSSEEESEEEEEETTEEEEEESS-TT--TTTTT--

Radius of gyration: 15.74 Å; chains: 1; bounding box: 52×34×43 Å